Protein AF-A0A6A8ASF5-F1 (afdb_monomer)

Nearest PDB structures (foldseek):
  7oy3-assembly1_A  TM=8.144E-01  e=6.886E-07  Acidothermus cellulolyticus
  7oyf-assembly1_A  TM=8.000E-01  e=2.532E-06  Acidothermus cellulolyticus
  7oyh-assembly1_A  TM=8.053E-01  e=3.673E-06  Acidothermus cellulolyticus
  4b0s-assembly1_A  TM=7.835E-01  e=8.225E-06  Acidothermus cellulolyticus 11B
  9cku-assembly1_G  TM=8.098E-01  e=3.218E-05  Mycolicibacterium smegmatis

Radius of gyration: 17.26 Å; Cα contacts (8 Å, |Δi|>4): 245; chains: 1; bounding box: 42×36×42 Å

Solvent-accessible surface area (backbone atoms only — not comparable to full-atom values): 8452 Å² total; per-residue (Å²): 130,80,71,76,36,48,29,38,43,38,38,31,28,37,43,80,66,58,34,66,56,29,52,56,25,32,48,73,69,65,45,53,67,46,63,68,96,73,85,56,67,42,29,36,29,71,82,60,17,39,39,36,60,57,99,72,28,39,28,33,28,39,35,84,18,57,36,71,69,56,41,49,55,37,54,52,46,36,55,51,50,53,53,46,11,28,53,38,28,21,75,74,68,75,50,86,55,66,73,38,91,48,54,65,27,61,31,82,82,64,85,48,81,60,40,76,41,52,76,47,79,45,72,63,72,58,66,74,63,45,73,76,40,46,84,62,48,53,60,50,65,60,53,50,56,62,61,66,68,72,78,117

pLDDT: mean 90.01, std 11.61, range [39.78, 98.5]

Structure (mmCIF, N/CA/C/O backbone):
data_AF-A0A6A8ASF5-F1
#
_entry.id   AF-A0A6A8ASF5-F1
#
loop_
_atom_site.group_PDB
_atom_site.id
_atom_site.type_symbol
_atom_site.label_atom_id
_atom_site.label_alt_id
_atom_site.label_comp_id
_atom_site.label_asym_id
_atom_site.label_entity_id
_atom_site.label_seq_id
_atom_site.pdbx_PDB_ins_code
_atom_site.Cartn_x
_atom_site.Cartn_y
_atom_site.Cartn_z
_atom_site.occupancy
_atom_site.B_iso_or_equiv
_atom_site.auth_seq_id
_atom_site.auth_comp_id
_atom_site.auth_asym_id
_atom_site.auth_atom_id
_atom_site.pdbx_PDB_model_num
ATOM 1 N N . MET A 1 1 ? 11.758 -1.203 -22.763 1.00 51.22 1 MET A N 1
ATOM 2 C CA . MET A 1 1 ? 11.397 -2.059 -21.613 1.00 51.22 1 MET A CA 1
ATOM 3 C C . MET A 1 1 ? 10.101 -2.742 -21.985 1.00 51.22 1 MET A C 1
ATOM 5 O O . MET A 1 1 ? 9.201 -2.032 -22.412 1.00 51.22 1 MET A O 1
ATOM 9 N N . SER A 1 2 ? 10.028 -4.073 -21.921 1.00 49.34 2 SER A N 1
ATOM 10 C CA . SER A 1 2 ? 8.715 -4.726 -21.955 1.00 49.34 2 SER A CA 1
ATOM 11 C C . SER A 1 2 ? 7.971 -4.337 -20.675 1.00 49.34 2 SER A C 1
ATOM 13 O O . SER A 1 2 ? 8.591 -4.316 -19.613 1.00 49.34 2 SER A O 1
ATOM 15 N N . LEU A 1 3 ? 6.691 -3.980 -20.787 1.00 55.16 3 LEU A N 1
ATOM 16 C CA . LEU A 1 3 ? 5.818 -3.693 -19.641 1.00 55.16 3 LEU A CA 1
ATOM 17 C C . LEU A 1 3 ? 5.252 -4.979 -19.007 1.00 55.16 3 LEU A C 1
ATOM 19 O O . LEU A 1 3 ? 4.546 -4.894 -18.008 1.00 55.16 3 LEU A O 1
ATOM 23 N N . ASP A 1 4 ? 5.607 -6.149 -19.550 1.00 63.81 4 ASP A N 1
ATOM 24 C CA . ASP A 1 4 ? 5.202 -7.478 -19.070 1.00 63.81 4 ASP A CA 1
ATOM 25 C C . ASP A 1 4 ? 6.160 -8.026 -17.994 1.00 63.81 4 ASP A C 1
ATOM 27 O O . ASP A 1 4 ? 6.497 -9.213 -17.971 1.00 63.81 4 ASP A O 1
ATOM 31 N N . ALA A 1 5 ? 6.676 -7.148 -17.137 1.00 83.81 5 ALA A N 1
ATOM 32 C CA . ALA A 1 5 ? 7.497 -7.534 -15.997 1.00 83.81 5 ALA A CA 1
ATOM 33 C C . ALA A 1 5 ? 6.641 -7.561 -14.727 1.00 83.81 5 ALA A C 1
ATOM 35 O O . ALA A 1 5 ? 5.721 -6.756 -14.567 1.00 83.81 5 ALA A O 1
ATOM 36 N N . TRP A 1 6 ? 6.968 -8.480 -13.815 1.00 94.94 6 TRP A N 1
ATOM 37 C CA . TRP A 1 6 ? 6.342 -8.513 -12.498 1.00 94.94 6 TRP A CA 1
ATOM 38 C C . TRP A 1 6 ? 6.548 -7.179 -11.782 1.00 94.94 6 TRP A C 1
ATOM 40 O O . TRP A 1 6 ? 7.657 -6.641 -11.760 1.00 94.94 6 TRP A O 1
ATOM 50 N N . GLN A 1 7 ? 5.475 -6.655 -11.209 1.00 96.06 7 GLN A N 1
ATOM 51 C CA . GLN A 1 7 ? 5.458 -5.376 -10.515 1.00 96.06 7 GLN A CA 1
ATOM 52 C C . GLN A 1 7 ? 4.588 -5.449 -9.264 1.00 96.06 7 GLN A C 1
ATOM 54 O O . GLN A 1 7 ? 3.713 -6.307 -9.160 1.00 96.06 7 GLN A O 1
ATOM 59 N N . GLY A 1 8 ? 4.822 -4.548 -8.322 1.00 97.81 8 GLY A N 1
ATOM 60 C CA . GLY A 1 8 ? 4.054 -4.451 -7.088 1.00 97.81 8 GLY A CA 1
ATOM 61 C C . GLY A 1 8 ? 4.023 -3.022 -6.571 1.00 97.81 8 GLY A C 1
ATOM 62 O O . GLY A 1 8 ? 4.832 -2.187 -6.980 1.00 97.81 8 GLY A O 1
ATOM 63 N N . VAL A 1 9 ? 3.085 -2.741 -5.676 1.00 97.81 9 VAL A N 1
ATOM 64 C CA . VAL A 1 9 ? 2.971 -1.448 -5.002 1.00 97.81 9 VAL A CA 1
ATOM 65 C C . VAL A 1 9 ? 2.811 -1.655 -3.506 1.00 97.81 9 VAL A C 1
ATOM 67 O O . VAL A 1 9 ? 2.125 -2.579 -3.067 1.00 97.81 9 VAL A O 1
ATOM 70 N N . GLU A 1 10 ? 3.427 -0.771 -2.740 1.00 97.81 10 GLU A N 1
ATOM 71 C CA . GLU A 1 10 ? 3.271 -0.650 -1.295 1.00 97.81 10 GLU A CA 1
ATOM 72 C C . GLU A 1 10 ? 2.675 0.722 -0.998 1.00 97.81 10 GLU A C 1
ATOM 74 O O . GLU A 1 10 ? 3.166 1.736 -1.504 1.00 97.81 10 GLU A O 1
ATOM 79 N N . GLN A 1 11 ? 1.602 0.756 -0.210 1.00 96.88 11 GLN A N 1
ATOM 80 C CA . GLN A 1 11 ? 0.956 2.000 0.177 1.00 96.88 11 GLN A CA 1
ATOM 81 C C . GLN A 1 11 ? 0.888 2.119 1.693 1.00 96.88 11 GLN A C 1
ATOM 83 O O . GLN A 1 11 ? 0.117 1.412 2.348 1.00 96.88 11 GLN A O 1
ATOM 88 N N . GLU A 1 12 ? 1.632 3.086 2.222 1.00 95.06 12 GLU A N 1
ATOM 89 C CA . GLU A 1 12 ? 1.508 3.538 3.601 1.00 95.06 12 GLU A CA 1
ATOM 90 C C . GLU A 1 12 ? 0.350 4.534 3.688 1.00 95.06 12 GLU A C 1
ATOM 92 O O . GLU A 1 12 ? 0.279 5.507 2.931 1.00 95.06 12 GLU A O 1
ATOM 97 N N . PHE A 1 13 ? -0.594 4.298 4.592 1.00 93.88 13 PHE A N 1
ATOM 98 C CA . PHE A 1 13 ? -1.706 5.213 4.810 1.00 93.88 13 PHE A CA 1
ATOM 99 C C . PHE A 1 13 ? -1.412 6.111 6.004 1.00 93.88 13 PHE A C 1
ATOM 101 O O . PHE A 1 13 ? -1.126 5.638 7.106 1.00 93.88 13 PHE A O 1
ATOM 108 N N . ALA A 1 14 ? -1.553 7.419 5.799 1.00 89.62 14 ALA A N 1
ATOM 109 C CA . ALA A 1 14 ? -1.505 8.386 6.878 1.00 89.62 14 ALA A CA 1
ATOM 110 C C . ALA A 1 14 ? -2.740 8.188 7.767 1.00 89.62 14 ALA A C 1
ATOM 112 O O . ALA A 1 14 ? -3.855 8.565 7.400 1.00 89.62 14 ALA A O 1
ATOM 113 N N . ALA A 1 15 ? -2.536 7.567 8.924 1.00 76.50 15 ALA A N 1
ATOM 114 C CA . ALA A 1 15 ? -3.527 7.438 9.982 1.00 76.50 15 ALA A CA 1
ATOM 115 C C . ALA A 1 15 ? -3.033 8.264 11.169 1.00 76.50 15 ALA A C 1
ATOM 117 O O . ALA A 1 15 ? -1.911 8.073 11.628 1.00 76.50 15 ALA A O 1
ATOM 118 N N . GLY A 1 16 ? -3.855 9.189 11.665 1.00 66.38 16 GLY A N 1
ATOM 119 C CA . GLY A 1 16 ? -3.467 10.062 12.779 1.00 66.38 16 GLY A CA 1
ATOM 120 C C . GLY A 1 16 ? -3.162 9.320 14.089 1.00 66.38 16 GLY A C 1
ATOM 121 O O . GLY A 1 16 ? -2.537 9.914 14.960 1.00 66.38 16 GLY A O 1
ATOM 122 N N . ALA A 1 17 ? -3.593 8.055 14.236 1.00 70.19 17 ALA A N 1
ATOM 123 C CA . ALA A 1 17 ? -3.281 7.167 15.363 1.00 70.19 17 ALA A CA 1
ATOM 124 C C . ALA A 1 17 ? -3.731 5.703 15.101 1.00 70.19 17 ALA A C 1
ATOM 126 O O . ALA A 1 17 ? -4.490 5.435 14.170 1.00 70.19 17 ALA A O 1
ATOM 127 N N . GLU A 1 18 ? -3.311 4.777 15.977 1.00 85.75 18 GLU A N 1
ATOM 128 C CA . GLU A 1 18 ? -3.821 3.392 16.138 1.00 85.75 18 GLU A CA 1
ATOM 129 C C . GLU A 1 18 ? -3.578 2.363 15.003 1.00 85.75 18 GLU A C 1
ATOM 131 O O . GLU A 1 18 ? -4.456 1.547 14.700 1.00 85.75 18 GLU A O 1
ATOM 136 N N . PRO A 1 19 ? -2.371 2.287 14.408 1.00 90.50 19 PRO A N 1
ATOM 137 C CA . PRO A 1 19 ? -2.063 1.339 13.327 1.00 90.50 19 PRO A CA 1
ATOM 138 C C . PRO A 1 19 ? -2.295 -0.132 13.721 1.00 90.50 19 PRO A C 1
ATOM 140 O O . PRO A 1 19 ? -2.878 -0.903 12.959 1.00 90.50 19 PRO A O 1
ATOM 143 N N . ILE A 1 20 ? -1.899 -0.528 14.936 1.00 93.19 20 ILE A N 1
ATOM 144 C CA . ILE A 1 20 ? -2.093 -1.899 15.436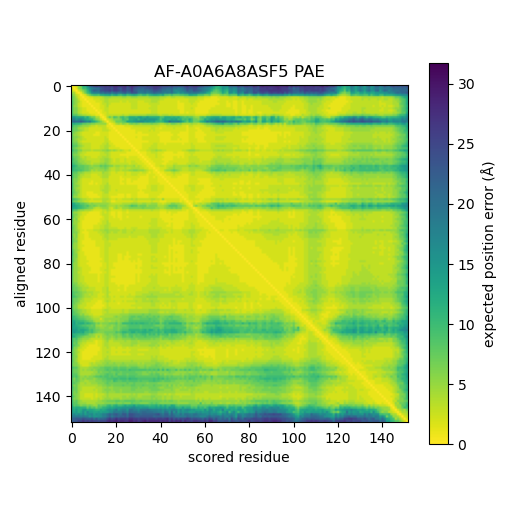 1.00 93.19 20 ILE A CA 1
ATOM 145 C C . ILE A 1 20 ? -3.585 -2.185 15.642 1.00 93.19 20 ILE A C 1
ATOM 147 O O . ILE A 1 20 ? -4.068 -3.251 15.262 1.00 93.19 20 ILE A O 1
ATOM 151 N N . GLY A 1 21 ? -4.335 -1.227 16.194 1.00 94.50 21 GLY A N 1
ATOM 152 C CA . GLY A 1 21 ? -5.780 -1.348 16.373 1.00 94.50 21 GLY A CA 1
ATOM 153 C C . GLY A 1 21 ? -6.509 -1.574 15.047 1.00 94.50 21 GLY A C 1
ATOM 154 O O . GLY A 1 21 ? -7.337 -2.486 14.948 1.00 94.50 21 GLY A O 1
ATOM 155 N N . LEU A 1 22 ? -6.146 -0.803 14.017 1.00 95.75 22 LEU A N 1
ATOM 156 C CA . LEU A 1 22 ? -6.642 -0.957 12.648 1.00 95.75 22 LEU A CA 1
ATOM 157 C C . LEU A 1 22 ? -6.313 -2.341 12.071 1.00 95.75 22 LEU A C 1
ATOM 159 O O . LEU A 1 22 ? -7.198 -3.004 11.526 1.00 95.75 22 LEU A O 1
ATOM 163 N N . PHE A 1 23 ? -5.072 -2.808 12.231 1.00 96.25 23 PHE A N 1
ATOM 164 C CA . PHE A 1 23 ? -4.646 -4.136 11.779 1.00 96.25 23 PHE A CA 1
ATOM 165 C C . PHE A 1 23 ? -5.453 -5.263 12.440 1.00 96.25 23 PHE A C 1
ATOM 167 O O . PHE A 1 23 ? -5.993 -6.133 11.752 1.00 96.25 23 PHE A O 1
ATOM 174 N N . GLU A 1 24 ? -5.614 -5.229 13.766 1.00 95.69 24 GLU A N 1
ATOM 175 C CA . GLU A 1 24 ? -6.400 -6.236 14.489 1.00 95.69 24 GLU A CA 1
ATOM 176 C C . GLU A 1 24 ? -7.891 -6.172 14.118 1.00 95.69 24 GLU A C 1
ATOM 178 O O . GLU A 1 24 ? -8.564 -7.201 14.013 1.00 95.69 24 GLU A O 1
ATOM 183 N N . ALA A 1 25 ? -8.430 -4.970 13.884 1.00 96.62 25 ALA A N 1
ATOM 184 C CA . ALA A 1 25 ? -9.813 -4.800 13.449 1.00 96.62 25 ALA A CA 1
ATOM 185 C C . ALA A 1 25 ? -10.044 -5.384 12.052 1.00 96.62 25 ALA A C 1
ATOM 187 O O . ALA A 1 25 ? -11.032 -6.095 11.841 1.00 96.62 25 ALA A O 1
ATOM 188 N N . LEU A 1 26 ? -9.104 -5.164 11.130 1.00 97.31 26 LEU A N 1
ATOM 189 C CA . LEU A 1 26 ? -9.129 -5.772 9.805 1.00 97.31 26 LEU A CA 1
ATOM 190 C C . LEU A 1 26 ? -9.083 -7.305 9.887 1.00 97.31 26 LEU A C 1
ATOM 192 O O . LEU A 1 26 ? -9.865 -7.981 9.214 1.00 97.31 26 LEU A O 1
ATOM 196 N N . GLY A 1 27 ? -8.242 -7.863 10.763 1.00 96.31 27 GLY A N 1
ATOM 197 C CA . GLY A 1 27 ? -8.178 -9.307 11.010 1.00 96.31 27 GLY A CA 1
ATOM 198 C C . GLY A 1 27 ? -9.527 -9.911 11.420 1.00 96.31 27 GLY A C 1
ATOM 199 O O . GLY A 1 27 ? -9.9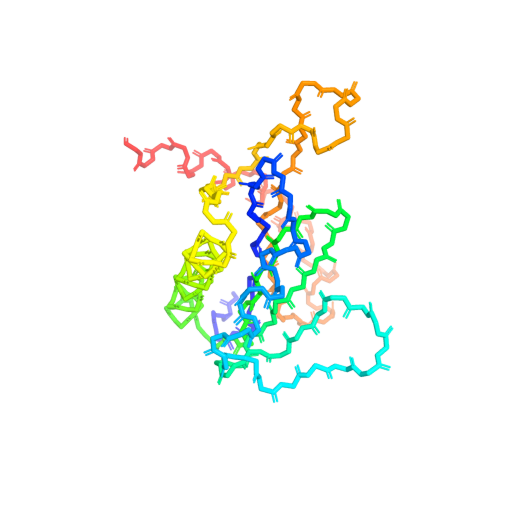10 -10.978 10.929 1.00 96.31 27 GLY A O 1
ATOM 200 N N . GLY A 1 28 ? -10.315 -9.181 12.218 1.00 96.31 28 GLY A N 1
ATOM 201 C CA . GLY A 1 28 ? -11.678 -9.562 12.611 1.00 96.31 28 GLY A CA 1
ATOM 202 C C . GLY A 1 28 ? -12.665 -9.711 11.444 1.00 96.31 28 GLY A C 1
ATOM 203 O O . GLY A 1 28 ? -13.659 -10.431 11.561 1.00 96.31 28 GLY A O 1
ATOM 204 N N . LYS A 1 29 ? -12.378 -9.109 10.282 1.00 97.19 29 LYS A N 1
ATOM 205 C CA . LYS A 1 29 ? -13.191 -9.226 9.057 1.00 97.19 29 LYS A CA 1
ATOM 206 C C . LYS A 1 29 ? -12.868 -10.475 8.227 1.00 97.19 29 LYS A C 1
ATOM 208 O O . LYS A 1 29 ? -13.407 -10.639 7.136 1.00 97.19 29 LYS A O 1
ATOM 213 N N . LYS A 1 30 ? -12.020 -11.380 8.738 1.00 94.00 30 LYS A N 1
ATOM 214 C CA . LYS A 1 30 ? -11.649 -12.662 8.102 1.00 94.00 30 LYS A CA 1
ATOM 215 C C . LYS A 1 30 ? -11.010 -12.506 6.717 1.00 94.00 30 LYS A C 1
ATOM 217 O O . LYS A 1 30 ? -11.081 -13.426 5.900 1.00 94.00 30 LYS A O 1
ATOM 222 N N . VAL A 1 31 ? -10.377 -11.364 6.450 1.00 96.94 31 VAL A N 1
ATOM 223 C CA . VAL A 1 31 ? -9.671 -11.089 5.186 1.00 96.94 31 VAL A CA 1
ATOM 224 C C . VAL A 1 31 ? -8.218 -11.564 5.185 1.00 96.94 31 VAL A C 1
ATOM 226 O O . VAL A 1 31 ? -7.603 -11.614 4.123 1.00 96.94 31 VAL A O 1
ATOM 229 N N . PHE A 1 32 ? -7.682 -11.943 6.346 1.00 97.31 32 PHE A N 1
ATOM 230 C CA . PHE A 1 32 ? -6.362 -12.555 6.460 1.00 97.31 32 PHE A CA 1
ATOM 231 C C . PHE A 1 32 ? -6.435 -14.018 6.018 1.00 97.31 32 PHE A C 1
ATOM 233 O O . PHE A 1 32 ? -7.289 -14.777 6.478 1.00 97.31 32 PHE A O 1
ATOM 240 N N . LEU A 1 33 ? -5.550 -14.391 5.099 1.00 97.12 33 LEU A N 1
ATOM 241 C CA . LEU A 1 33 ? -5.310 -15.763 4.670 1.00 97.12 33 LEU A CA 1
ATOM 242 C C . LEU A 1 33 ? -4.339 -16.467 5.624 1.00 97.12 33 LEU A C 1
ATOM 244 O O . LEU A 1 33 ? -4.584 -17.604 6.014 1.00 97.12 33 LEU A O 1
ATOM 248 N N . ALA A 1 34 ? -3.261 -15.784 6.011 1.00 96.44 34 ALA A N 1
ATOM 249 C CA . ALA A 1 34 ? -2.269 -16.299 6.947 1.00 96.44 34 ALA A CA 1
ATOM 250 C C . ALA A 1 34 ? -1.652 -15.158 7.764 1.00 96.44 34 ALA A C 1
ATOM 252 O O . ALA A 1 34 ? -1.398 -14.077 7.237 1.00 96.44 34 ALA A O 1
ATOM 253 N N . ARG A 1 35 ? -1.378 -15.415 9.043 1.00 95.19 35 ARG A N 1
ATOM 254 C CA . ARG A 1 35 ? -0.650 -14.521 9.950 1.00 95.19 35 ARG A CA 1
ATOM 255 C C . ARG A 1 35 ? 0.417 -15.356 10.664 1.00 95.19 35 ARG A C 1
ATOM 257 O O . ARG A 1 35 ? 0.036 -16.315 11.331 1.00 95.19 35 ARG A O 1
ATOM 264 N N . PRO A 1 36 ? 1.716 -15.050 10.510 1.00 94.00 36 PRO A N 1
ATOM 265 C CA . PRO A 1 36 ? 2.771 -15.741 11.245 1.00 94.00 36 PRO A CA 1
ATOM 266 C C . PRO A 1 36 ? 2.600 -15.610 12.766 1.00 94.00 36 PRO A C 1
ATOM 268 O O . PRO A 1 36 ? 2.203 -14.558 13.267 1.00 94.00 36 PRO A O 1
ATOM 271 N N . GLU A 1 37 ? 2.930 -16.669 13.507 1.00 92.38 37 GLU A N 1
ATOM 272 C CA . GLU A 1 37 ? 2.866 -16.710 14.978 1.00 92.38 37 GLU A CA 1
ATOM 273 C C . GLU A 1 37 ? 4.129 -16.107 15.626 1.00 92.38 37 GLU A C 1
ATOM 275 O O . GLU A 1 37 ? 4.743 -16.699 16.509 1.00 92.38 37 GLU A O 1
ATOM 280 N N . ASP A 1 38 ? 4.557 -14.931 15.163 1.00 93.56 38 ASP A N 1
ATOM 281 C CA . ASP A 1 38 ? 5.783 -14.262 15.625 1.00 93.56 38 ASP A CA 1
ATOM 282 C C . ASP A 1 38 ? 5.538 -12.877 16.247 1.00 93.56 38 ASP A C 1
ATOM 284 O O . ASP A 1 38 ? 6.478 -12.123 16.491 1.00 93.56 38 ASP A O 1
ATOM 288 N N . ASN A 1 39 ? 4.273 -12.554 16.539 1.00 86.94 39 ASN A N 1
ATOM 289 C CA . ASN A 1 39 ? 3.812 -11.288 17.128 1.00 86.94 39 ASN A CA 1
ATOM 290 C C . ASN A 1 39 ? 4.157 -10.025 16.330 1.00 86.94 39 ASN A C 1
ATOM 292 O O . ASN A 1 39 ? 3.935 -8.914 16.811 1.00 86.94 39 ASN A O 1
ATOM 296 N N . ILE A 1 40 ? 4.632 -10.163 15.096 1.00 91.88 40 ILE A N 1
ATOM 297 C CA . ILE A 1 40 ? 4.781 -9.027 14.201 1.00 91.88 40 ILE A CA 1
ATOM 298 C C . ILE A 1 40 ? 3.409 -8.788 13.551 1.00 91.88 40 ILE A C 1
ATOM 300 O O . ILE A 1 40 ? 2.808 -9.730 13.024 1.00 91.88 40 ILE A O 1
ATOM 304 N N . PRO A 1 41 ? 2.880 -7.555 13.578 1.00 94.56 41 PRO A N 1
ATOM 305 C CA . PRO A 1 41 ? 1.578 -7.221 13.003 1.00 94.56 41 PRO A CA 1
ATOM 306 C C . PRO A 1 41 ? 1.656 -7.208 11.471 1.00 94.56 41 PRO A C 1
ATOM 308 O O . PRO A 1 41 ? 1.698 -6.152 10.846 1.00 94.56 41 PRO A O 1
ATOM 311 N N . ARG A 1 42 ? 1.724 -8.402 10.872 1.00 96.56 42 ARG A N 1
ATOM 312 C CA . ARG A 1 42 ? 1.685 -8.633 9.427 1.00 96.56 42 ARG A CA 1
ATOM 313 C C . ARG A 1 42 ? 0.818 -9.834 9.078 1.00 96.56 42 ARG A C 1
ATOM 315 O O . ARG A 1 42 ? 0.808 -10.831 9.799 1.00 96.56 42 ARG A O 1
ATOM 322 N N . ALA A 1 43 ? 0.114 -9.760 7.960 1.00 97.94 43 ALA A N 1
ATOM 323 C CA . ALA A 1 43 ? -0.715 -10.843 7.460 1.00 97.94 43 ALA A CA 1
ATOM 324 C C . ALA A 1 43 ? -0.741 -10.866 5.931 1.00 97.94 43 ALA A C 1
ATOM 326 O O . ALA A 1 43 ? -0.805 -9.826 5.276 1.00 97.94 43 ALA A O 1
ATOM 327 N N . LEU A 1 44 ? -0.754 -12.076 5.376 1.00 98.06 44 LEU A N 1
ATOM 328 C CA . LEU A 1 44 ? -1.115 -12.320 3.988 1.00 98.06 44 LEU A CA 1
ATOM 329 C C . LEU A 1 44 ? -2.631 -12.161 3.853 1.00 98.06 44 LEU A C 1
ATOM 331 O O . LEU A 1 44 ? -3.396 -12.764 4.610 1.00 98.06 44 LEU A O 1
ATOM 335 N N . LEU A 1 45 ? -3.073 -11.361 2.894 1.00 98.38 45 LEU A N 1
ATOM 336 C CA . LEU A 1 45 ? -4.476 -11.108 2.595 1.00 98.38 45 LEU A CA 1
ATOM 337 C C . LEU A 1 45 ? -5.028 -12.179 1.644 1.00 98.38 45 LEU A C 1
ATOM 339 O O . LEU A 1 45 ? -4.296 -12.817 0.892 1.00 98.38 45 LEU A O 1
ATOM 343 N N . ARG A 1 46 ? -6.351 -12.373 1.635 1.00 97.19 46 ARG A N 1
ATOM 344 C CA . ARG A 1 46 ? -7.027 -13.328 0.729 1.00 97.19 46 ARG A CA 1
ATOM 345 C C . ARG A 1 46 ? -6.829 -13.040 -0.759 1.00 97.19 46 ARG A C 1
ATOM 347 O O . ARG A 1 46 ? -7.021 -13.940 -1.567 1.00 97.19 46 ARG A O 1
ATOM 354 N N . ASN A 1 47 ? -6.489 -11.806 -1.115 1.00 96.88 47 ASN A N 1
ATOM 355 C CA . ASN A 1 47 ? -6.160 -11.417 -2.482 1.00 96.88 47 ASN A CA 1
ATOM 356 C C . ASN A 1 47 ? -4.656 -11.578 -2.800 1.00 96.88 47 ASN A C 1
ATOM 358 O O . ASN A 1 47 ? -4.207 -11.065 -3.819 1.00 96.88 47 ASN A O 1
ATOM 362 N N . SER A 1 48 ? -3.902 -12.244 -1.917 1.00 97.12 48 SER A N 1
ATOM 363 C CA . SER A 1 48 ? -2.446 -12.436 -1.949 1.00 97.12 48 SER A CA 1
ATOM 364 C C . SER A 1 48 ? -1.592 -11.179 -1.750 1.00 97.12 48 SER A C 1
ATOM 366 O O . SER A 1 48 ? -0.372 -11.272 -1.823 1.00 97.12 48 SER A O 1
ATOM 368 N N . GLY A 1 49 ? -2.195 -10.028 -1.444 1.00 97.81 49 GLY A N 1
ATOM 369 C CA . GLY A 1 49 ? -1.456 -8.873 -0.933 1.00 97.81 49 GLY A CA 1
ATOM 370 C C . GLY A 1 49 ? -0.990 -9.079 0.508 1.00 97.81 49 GLY A C 1
ATOM 371 O O . GLY A 1 49 ? -1.321 -10.076 1.153 1.00 97.81 49 GLY A O 1
ATOM 372 N N . VAL A 1 50 ? -0.262 -8.110 1.049 1.00 98.00 50 VAL A N 1
ATOM 373 C CA . VAL A 1 50 ? 0.219 -8.133 2.438 1.00 98.00 50 VAL A CA 1
ATOM 374 C C . VAL A 1 50 ? -0.287 -6.892 3.153 1.00 98.00 50 VAL A C 1
ATOM 376 O O . VAL A 1 50 ? -0.239 -5.800 2.607 1.00 98.00 50 VAL A O 1
ATOM 379 N N . CYS A 1 51 ? -0.781 -7.044 4.376 1.00 97.81 51 CYS A N 1
ATOM 380 C CA . CYS A 1 51 ? -1.009 -5.918 5.276 1.00 97.81 51 CYS A CA 1
ATOM 381 C C . CYS A 1 51 ? -0.028 -6.026 6.432 1.00 97.81 51 CYS A C 1
ATOM 383 O O . CYS A 1 51 ? 0.115 -7.110 7.004 1.00 97.81 51 CYS A O 1
ATOM 385 N N . TYR A 1 52 ? 0.649 -4.936 6.774 1.00 95.19 52 TYR A N 1
ATOM 386 C CA . TYR A 1 52 ? 1.581 -4.923 7.891 1.00 95.19 52 TYR A CA 1
ATOM 387 C C . TYR A 1 52 ? 1.728 -3.536 8.507 1.00 95.19 52 TYR A C 1
ATOM 389 O O . TYR A 1 52 ? 1.363 -2.534 7.897 1.00 95.19 52 TYR A O 1
ATOM 397 N N . ILE A 1 53 ? 2.234 -3.493 9.741 1.00 93.62 53 ILE A N 1
ATOM 398 C CA . ILE A 1 53 ? 2.565 -2.239 10.418 1.00 93.62 53 ILE A CA 1
ATOM 399 C C . ILE A 1 53 ? 4.071 -2.003 10.376 1.00 93.62 53 ILE A C 1
ATOM 401 O O . ILE A 1 53 ? 4.840 -2.778 10.951 1.00 93.62 53 ILE A O 1
ATOM 405 N N . HIS A 1 54 ? 4.480 -0.903 9.742 1.00 82.00 54 HIS A N 1
ATOM 406 C CA . HIS A 1 54 ? 5.867 -0.447 9.680 1.00 82.00 54 HIS A CA 1
ATOM 407 C C . HIS A 1 54 ? 6.036 0.865 10.445 1.00 82.00 54 HIS A C 1
ATOM 409 O O . HIS A 1 54 ? 5.399 1.852 10.106 1.00 82.00 54 HIS A O 1
ATOM 415 N N . SER A 1 55 ? 6.877 0.901 11.486 1.00 77.06 55 SER A N 1
ATOM 416 C CA . SER A 1 55 ? 7.196 2.134 12.237 1.00 77.06 55 SER A CA 1
ATOM 417 C C . SER A 1 55 ? 5.967 3.006 12.601 1.00 77.06 55 SER A C 1
ATOM 419 O O . SER A 1 55 ? 6.049 4.234 12.589 1.00 77.06 55 SER A O 1
ATOM 421 N N . ASN A 1 56 ? 4.844 2.361 12.954 1.00 80.88 56 ASN A N 1
ATOM 422 C CA . ASN A 1 56 ? 3.517 2.936 13.255 1.00 80.88 56 ASN A CA 1
ATOM 423 C C . ASN A 1 56 ? 2.625 3.341 12.066 1.00 80.88 56 ASN A C 1
ATOM 425 O O . ASN A 1 56 ? 1.622 4.023 12.264 1.00 80.88 56 ASN A O 1
ATOM 429 N N . LEU A 1 57 ? 2.920 2.892 10.854 1.00 88.94 57 LEU A N 1
ATOM 430 C CA . LEU A 1 57 ? 2.094 3.146 9.678 1.00 88.94 57 LEU A CA 1
ATOM 431 C C . LEU A 1 57 ? 1.280 1.912 9.318 1.00 88.94 57 LEU A C 1
ATOM 433 O O . LEU A 1 57 ? 1.780 0.790 9.364 1.00 88.94 57 LEU A O 1
ATOM 437 N N . PHE A 1 58 ? 0.012 2.131 8.980 1.00 94.44 58 PHE A N 1
ATOM 438 C CA . PHE A 1 58 ? -0.841 1.093 8.423 1.00 94.44 58 PHE A CA 1
ATOM 439 C C . PHE A 1 58 ? -0.521 0.950 6.938 1.00 94.44 58 PHE A C 1
ATOM 441 O O . PHE A 1 58 ? -0.802 1.862 6.158 1.00 94.44 58 PHE A O 1
ATOM 448 N N . GLU A 1 59 ? 0.060 -0.182 6.554 1.00 95.81 59 GLU A N 1
ATOM 449 C CA . GLU A 1 59 ? 0.515 -0.415 5.190 1.00 95.81 59 GLU A CA 1
ATOM 450 C C . GLU A 1 59 ? -0.199 -1.603 4.548 1.00 95.81 59 GLU A C 1
ATOM 452 O O . GLU A 1 59 ? -0.477 -2.627 5.188 1.00 95.81 59 GLU A O 1
ATOM 457 N N . VAL A 1 60 ? -0.507 -1.453 3.258 1.00 97.75 60 VAL A N 1
ATOM 458 C CA . VAL A 1 60 ? -1.039 -2.529 2.425 1.00 97.75 60 VAL A CA 1
ATOM 459 C C . VAL A 1 60 ? -0.275 -2.580 1.105 1.00 97.75 60 VAL A C 1
ATOM 461 O O . VAL A 1 60 ? -0.163 -1.578 0.396 1.00 97.75 60 VAL A O 1
ATOM 464 N N . SER A 1 61 ? 0.211 -3.767 0.766 1.00 98.25 61 SER A N 1
ATOM 465 C CA . SER A 1 61 ? 0.968 -4.067 -0.444 1.00 98.25 61 SER A CA 1
ATOM 466 C C . SER A 1 61 ? 0.152 -4.968 -1.370 1.00 98.25 61 SER A C 1
ATOM 468 O O . SER A 1 61 ? -0.546 -5.881 -0.914 1.00 98.25 61 SER A O 1
ATOM 470 N N . SER A 1 62 ? 0.242 -4.728 -2.678 1.00 98.50 62 SER A N 1
ATOM 471 C CA . SER A 1 62 ? -0.378 -5.596 -3.685 1.00 98.50 62 SER A CA 1
ATOM 472 C C . SER A 1 62 ? 0.287 -6.982 -3.720 1.00 98.50 62 SER A C 1
ATOM 474 O O . SER A 1 62 ? 1.443 -7.113 -3.316 1.00 98.50 62 SER A O 1
ATOM 476 N N . PRO A 1 63 ? -0.380 -8.016 -4.266 1.00 98.00 63 PRO A N 1
ATOM 477 C CA . PRO A 1 63 ? 0.343 -9.169 -4.801 1.00 98.00 63 PRO A CA 1
ATOM 478 C C . PRO A 1 63 ? 1.241 -8.752 -5.976 1.00 98.00 63 PRO A C 1
ATOM 480 O O . PRO A 1 63 ? 1.138 -7.635 -6.503 1.00 98.00 63 PRO A O 1
ATOM 483 N N . GLU A 1 64 ? 2.088 -9.669 -6.439 1.00 97.62 64 GLU A N 1
ATOM 484 C CA . GLU A 1 64 ? 2.821 -9.491 -7.686 1.00 97.62 64 GLU A CA 1
ATOM 485 C C . GLU A 1 64 ? 1.850 -9.459 -8.876 1.00 97.62 64 GLU A C 1
ATOM 487 O O . GLU A 1 64 ? 1.040 -10.362 -9.081 1.00 97.62 64 GLU A O 1
ATOM 492 N N . CYS A 1 65 ? 1.951 -8.409 -9.684 1.00 97.06 65 CYS A N 1
ATOM 493 C CA . CYS A 1 65 ? 1.094 -8.143 -10.834 1.00 97.06 65 CYS A CA 1
ATOM 494 C C . CYS A 1 65 ? 1.899 -8.276 -12.131 1.00 97.06 65 CYS A C 1
ATOM 496 O O . CYS A 1 65 ? 3.083 -7.943 -12.171 1.00 97.06 65 CYS A O 1
ATOM 498 N N . ARG A 1 66 ? 1.273 -8.732 -13.218 1.00 94.50 66 ARG A N 1
ATOM 499 C CA . ARG A 1 66 ? 1.939 -8.943 -14.519 1.00 94.50 66 ARG A CA 1
ATOM 500 C C . ARG A 1 66 ? 1.871 -7.743 -15.448 1.00 94.50 66 ARG A C 1
ATOM 502 O O . ARG A 1 66 ? 2.620 -7.685 -16.416 1.00 94.50 66 ARG A O 1
ATOM 509 N N . ASN A 1 67 ? 0.946 -6.822 -15.198 1.00 93.69 67 ASN A N 1
ATOM 510 C CA . ASN A 1 67 ? 0.739 -5.645 -16.032 1.00 93.69 67 ASN A CA 1
ATOM 511 C C . ASN A 1 67 ? 0.187 -4.456 -15.215 1.00 93.69 67 ASN A C 1
ATOM 513 O O . ASN A 1 67 ? -0.344 -4.657 -14.118 1.00 93.69 67 ASN A O 1
ATOM 517 N N . PRO A 1 68 ? 0.269 -3.219 -15.746 1.00 94.00 68 PRO A N 1
ATOM 518 C CA . PRO A 1 68 ? -0.140 -2.024 -15.006 1.00 94.00 68 PRO A CA 1
ATOM 519 C C . PRO A 1 68 ? -1.637 -1.949 -14.678 1.00 94.00 68 PRO A C 1
ATOM 521 O O . PRO A 1 68 ? -2.009 -1.333 -13.684 1.00 94.00 68 PRO A O 1
ATOM 524 N N . LEU A 1 69 ? -2.511 -2.553 -15.495 1.00 95.38 69 LEU A N 1
ATOM 525 C CA . LEU A 1 69 ? -3.956 -2.539 -15.243 1.00 95.38 69 LEU A CA 1
ATOM 526 C C . LEU A 1 69 ? -4.318 -3.436 -14.052 1.00 95.38 69 LEU A C 1
ATOM 528 O O . LEU A 1 69 ? -5.126 -3.053 -13.210 1.00 95.38 69 LEU A O 1
ATOM 532 N N . GLU A 1 70 ? -3.689 -4.607 -13.967 1.00 96.19 70 GLU A N 1
ATOM 533 C CA . GLU A 1 70 ? -3.785 -5.492 -12.808 1.00 96.19 70 GLU A CA 1
ATOM 534 C C . GLU A 1 70 ? -3.226 -4.811 -11.553 1.00 96.19 70 GLU A C 1
ATOM 536 O O . GLU A 1 70 ? -3.902 -4.786 -10.525 1.00 96.19 70 GLU A O 1
ATOM 541 N N . LEU A 1 71 ? -2.056 -4.168 -11.659 1.00 97.25 71 LEU A N 1
ATOM 542 C CA . LEU A 1 71 ? -1.472 -3.407 -10.552 1.00 97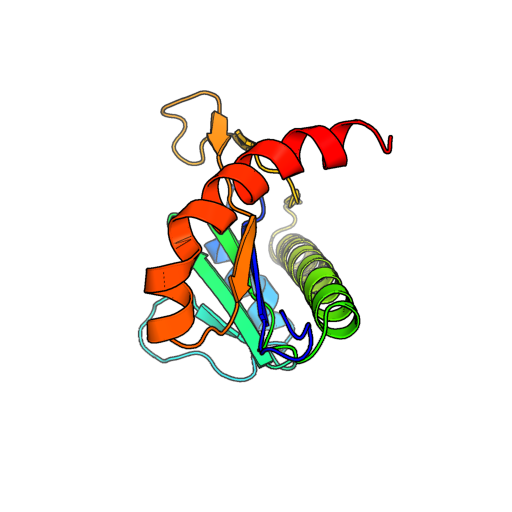.25 71 LEU A CA 1
ATOM 543 C C . LEU A 1 71 ? -2.422 -2.312 -10.054 1.00 97.25 71 LEU A C 1
ATOM 545 O O . LEU A 1 71 ? -2.635 -2.191 -8.852 1.00 97.25 71 LEU A O 1
ATOM 549 N N . LEU A 1 72 ? -3.043 -1.555 -10.964 1.00 97.31 72 LEU A N 1
ATOM 550 C CA . LEU A 1 72 ? -4.025 -0.528 -10.615 1.00 97.31 72 LEU A CA 1
ATOM 551 C C . LEU A 1 72 ? -5.233 -1.118 -9.873 1.00 97.31 72 LEU A C 1
ATOM 553 O O . LEU A 1 72 ? -5.707 -0.529 -8.902 1.00 97.31 72 LEU A O 1
ATOM 557 N N . ALA A 1 73 ? -5.737 -2.274 -10.311 1.00 98.12 73 ALA A N 1
ATOM 558 C CA . ALA A 1 73 ? -6.855 -2.936 -9.645 1.00 98.12 73 ALA A CA 1
ATOM 559 C C . ALA A 1 73 ? -6.498 -3.333 -8.202 1.00 98.12 73 ALA A C 1
ATOM 561 O O . ALA A 1 73 ? -7.296 -3.115 -7.288 1.00 98.12 73 ALA A O 1
ATOM 562 N N . TYR A 1 74 ? -5.289 -3.855 -7.980 1.00 98.44 74 TYR A N 1
ATOM 563 C CA . TYR A 1 74 ? -4.819 -4.215 -6.644 1.00 98.44 74 TYR A CA 1
ATOM 564 C C . TYR A 1 74 ? -4.453 -3.004 -5.777 1.00 98.44 74 TYR A C 1
ATOM 566 O O . TYR A 1 74 ? -4.768 -3.006 -4.591 1.00 98.44 74 TYR A O 1
ATOM 574 N N . ASP A 1 75 ? -3.909 -1.931 -6.348 1.00 98.31 75 ASP A N 1
ATOM 575 C CA . ASP A 1 75 ? -3.707 -0.661 -5.639 1.00 98.31 75 ASP A CA 1
ATOM 576 C C . ASP A 1 75 ? -5.043 -0.072 -5.144 1.00 98.31 75 ASP A C 1
ATOM 578 O O . ASP A 1 75 ? -5.166 0.413 -4.018 1.00 98.31 75 ASP A O 1
ATOM 582 N N . LYS A 1 76 ? -6.107 -0.188 -5.948 1.00 98.31 76 LYS A N 1
ATOM 583 C CA . LYS A 1 76 ? -7.466 0.167 -5.511 1.00 98.31 76 LYS A CA 1
ATOM 584 C C . LYS A 1 76 ? -8.032 -0.789 -4.467 1.00 98.31 76 LYS A C 1
ATOM 586 O O . LYS A 1 76 ? -8.763 -0.348 -3.578 1.00 98.31 76 LYS A O 1
ATOM 591 N N . ALA A 1 77 ? -7.671 -2.068 -4.508 1.00 98.25 77 ALA A N 1
ATOM 592 C CA . ALA A 1 77 ? -8.007 -2.993 -3.431 1.00 98.25 77 ALA A CA 1
ATOM 593 C C . ALA A 1 77 ? -7.317 -2.607 -2.107 1.00 98.25 77 ALA A C 1
ATOM 595 O O . ALA A 1 77 ? -7.936 -2.741 -1.053 1.00 98.25 77 ALA A O 1
ATOM 596 N N . ASN A 1 78 ? -6.099 -2.055 -2.143 1.00 98.12 78 ASN A N 1
ATOM 597 C CA . ASN A 1 78 ? -5.410 -1.556 -0.946 1.00 98.12 78 ASN A CA 1
ATOM 598 C C . ASN A 1 78 ? -6.206 -0.428 -0.266 1.00 98.12 78 ASN A C 1
ATOM 600 O O . ASN A 1 78 ? -6.412 -0.464 0.947 1.00 98.12 78 ASN A O 1
ATOM 604 N N . GLU A 1 79 ? -6.748 0.520 -1.044 1.00 98.06 79 GLU A N 1
ATOM 605 C CA . GLU A 1 79 ? -7.661 1.56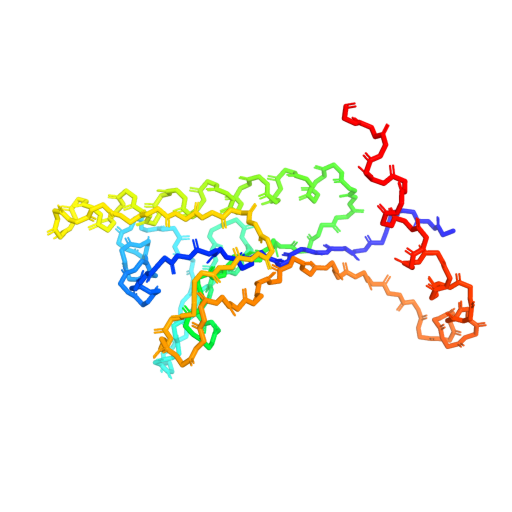2 -0.536 1.00 98.06 79 GLU A CA 1
ATOM 606 C C . GLU A 1 79 ? -8.921 0.954 0.111 1.00 98.06 79 GLU A C 1
ATOM 608 O O . GLU A 1 79 ? -9.376 1.411 1.164 1.00 98.06 79 GLU A O 1
ATOM 613 N N . ALA A 1 80 ? -9.473 -0.111 -0.481 1.00 98.12 80 ALA A N 1
ATOM 614 C CA . ALA A 1 80 ? -10.628 -0.813 0.072 1.00 98.12 80 ALA A CA 1
ATOM 615 C C . ALA A 1 80 ? -10.306 -1.527 1.399 1.00 98.12 80 ALA A C 1
ATOM 617 O O . ALA A 1 80 ? -11.123 -1.482 2.321 1.00 98.12 80 ALA A O 1
ATOM 618 N N . TYR A 1 81 ? -9.123 -2.137 1.534 1.00 98.12 81 TYR A N 1
ATOM 619 C CA . TYR A 1 81 ? -8.679 -2.742 2.794 1.00 98.12 81 TYR A CA 1
ATOM 620 C C . TYR A 1 81 ? -8.443 -1.706 3.889 1.00 98.12 81 TYR A C 1
ATOM 622 O O . TYR A 1 81 ? -8.883 -1.922 5.018 1.00 98.12 81 TYR A O 1
ATOM 630 N N . ALA A 1 82 ? -7.826 -0.568 3.561 1.00 96.75 82 ALA A N 1
ATOM 631 C CA . ALA A 1 82 ? -7.663 0.543 4.494 1.00 96.75 82 ALA A CA 1
ATOM 632 C C . ALA A 1 82 ? -9.026 1.048 4.995 1.00 96.75 82 ALA A C 1
ATOM 634 O O . ALA A 1 82 ? -9.269 1.137 6.200 1.00 96.75 82 ALA A O 1
ATOM 635 N N . ARG A 1 83 ? -9.979 1.276 4.084 1.00 97.00 83 ARG A N 1
ATOM 636 C CA . ARG A 1 83 ? -11.346 1.672 4.452 1.00 97.00 83 ARG A CA 1
ATOM 637 C C . ARG A 1 83 ? -12.046 0.627 5.322 1.00 97.00 83 ARG A C 1
ATOM 639 O O . ARG A 1 83 ? -12.708 0.984 6.292 1.00 97.00 83 ARG A O 1
ATOM 646 N N . LEU A 1 84 ? -11.893 -0.656 4.997 1.00 97.69 84 LEU A N 1
ATOM 647 C CA . LEU A 1 84 ? -12.456 -1.743 5.792 1.00 97.69 84 LEU A CA 1
ATOM 648 C C . LEU A 1 84 ? -11.847 -1.799 7.199 1.00 97.69 84 LEU A C 1
ATOM 650 O O . LEU A 1 84 ? -12.580 -2.049 8.151 1.00 97.69 84 LEU A O 1
ATOM 654 N N . ALA A 1 85 ? -10.542 -1.551 7.340 1.00 97.19 85 ALA A N 1
ATOM 655 C CA . ALA A 1 85 ? -9.869 -1.485 8.634 1.00 97.19 85 ALA A CA 1
ATOM 656 C C . ALA A 1 85 ? -10.417 -0.336 9.493 1.00 97.19 85 ALA A C 1
ATOM 658 O O . ALA A 1 85 ? -10.755 -0.556 10.654 1.00 97.19 85 ALA A O 1
ATOM 659 N N . SER A 1 86 ? -10.585 0.851 8.899 1.00 96.38 86 SER A N 1
ATOM 660 C CA . SER A 1 86 ? -11.205 2.018 9.544 1.00 96.38 86 SER A CA 1
ATOM 661 C C . SER A 1 86 ? -12.616 1.707 10.054 1.00 96.38 86 SER A C 1
ATOM 663 O O . SER A 1 86 ? -12.887 1.855 11.245 1.00 96.38 86 SER A O 1
ATOM 665 N N . TRP A 1 87 ? -13.489 1.172 9.196 1.00 97.38 87 TRP A N 1
ATOM 666 C CA . TRP A 1 87 ? -14.849 0.791 9.591 1.00 97.38 87 TRP A CA 1
ATOM 667 C C . TRP A 1 87 ? -14.881 -0.303 10.654 1.00 97.38 87 TRP A C 1
ATOM 669 O O . TRP A 1 87 ? -15.642 -0.217 11.612 1.00 97.38 87 TRP A O 1
ATOM 679 N N . ALA A 1 88 ? -14.040 -1.328 10.517 1.00 97.62 88 ALA A N 1
ATOM 680 C CA . ALA A 1 88 ? -13.948 -2.392 11.506 1.00 97.62 88 ALA A CA 1
ATOM 681 C C . ALA A 1 88 ? -13.482 -1.864 12.869 1.00 97.62 88 ALA A C 1
ATOM 683 O O . ALA A 1 88 ? -13.902 -2.374 13.906 1.00 97.62 88 ALA A O 1
ATOM 684 N N . TYR A 1 89 ? -12.592 -0.874 12.874 1.00 97.00 89 TYR A N 1
ATOM 685 C CA . TYR A 1 89 ? -12.095 -0.258 14.093 1.00 97.00 89 TYR A CA 1
ATOM 686 C C . TYR A 1 89 ? -13.175 0.592 14.768 1.00 97.00 89 TYR A C 1
ATOM 688 O O . TYR A 1 89 ? -13.399 0.442 15.971 1.00 97.00 89 TYR A O 1
ATOM 696 N N . GLU A 1 90 ? -13.899 1.398 13.990 1.00 96.81 90 GLU A N 1
ATOM 697 C CA . GLU A 1 90 ? -15.040 2.184 14.466 1.00 96.81 90 GLU A CA 1
ATOM 698 C C . GLU A 1 90 ? -16.132 1.283 15.056 1.00 96.81 90 GLU A C 1
ATOM 700 O O . GLU A 1 90 ? -16.564 1.505 16.183 1.00 96.81 90 GLU A O 1
ATOM 705 N N . GLU A 1 91 ? -16.507 0.198 14.372 1.00 97.44 91 GLU A N 1
ATOM 706 C CA . GLU A 1 91 ? -17.474 -0.782 14.890 1.00 97.44 91 GLU A CA 1
ATOM 707 C C . GLU A 1 91 ? -17.048 -1.393 16.236 1.00 97.44 91 GLU A C 1
ATOM 709 O O . GLU A 1 91 ? -17.891 -1.692 17.082 1.00 97.44 91 GLU A O 1
ATOM 714 N N . ARG A 1 92 ? -15.743 -1.611 16.439 1.00 95.94 92 ARG A N 1
ATOM 715 C CA . ARG A 1 92 ? -15.204 -2.245 17.652 1.00 95.94 92 ARG A CA 1
ATOM 716 C C . ARG A 1 92 ? -15.046 -1.285 18.825 1.00 95.94 92 ARG A C 1
ATOM 718 O O . ARG A 1 92 ? -15.114 -1.731 19.967 1.00 95.94 92 ARG A O 1
ATOM 725 N N . THR A 1 93 ? -14.756 -0.016 18.558 1.00 96.00 93 THR A N 1
ATOM 726 C CA . THR A 1 93 ? -14.292 0.943 19.577 1.00 96.00 93 THR A CA 1
ATOM 727 C C . THR A 1 93 ? -15.204 2.153 19.742 1.00 96.00 93 THR A C 1
ATOM 729 O O . THR A 1 93 ? -15.114 2.848 20.750 1.00 96.00 93 THR A O 1
ATOM 732 N N . GLY A 1 94 ? -16.069 2.422 18.763 1.00 96.69 94 GLY A N 1
ATOM 733 C CA . GLY A 1 94 ? -16.820 3.670 18.646 1.00 96.69 94 GLY A CA 1
ATOM 734 C C . GLY A 1 94 ? -15.976 4.867 18.190 1.00 96.69 94 GLY A C 1
ATOM 735 O O . GLY A 1 94 ? -16.499 5.977 18.140 1.00 96.69 94 GLY A O 1
ATOM 736 N N . VAL A 1 95 ? -14.689 4.674 17.874 1.00 93.69 95 VAL A N 1
ATOM 737 C CA . VAL A 1 95 ? -13.773 5.745 17.458 1.00 93.69 95 VAL A CA 1
ATOM 738 C C . VAL A 1 95 ? -13.561 5.699 15.951 1.00 93.69 95 VAL A C 1
ATOM 740 O O . VAL A 1 95 ? -13.089 4.704 15.402 1.00 93.69 95 VAL A O 1
ATOM 743 N N . GLN A 1 96 ? -13.858 6.811 15.285 1.00 91.62 96 GLN A N 1
ATOM 744 C CA . GLN A 1 96 ? -13.607 6.965 13.860 1.00 91.62 96 GLN A CA 1
ATOM 745 C C . GLN A 1 96 ? -12.139 7.327 13.607 1.00 91.62 96 GLN A C 1
ATOM 747 O O . GLN A 1 96 ? -11.629 8.316 14.134 1.00 91.62 96 GLN A O 1
ATOM 752 N N . VAL A 1 97 ? -11.469 6.541 12.764 1.00 91.81 97 VAL A N 1
ATOM 753 C CA . VAL A 1 97 ? -10.09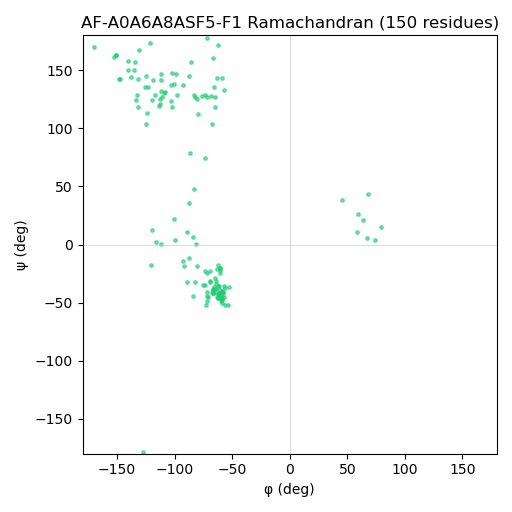2 6.799 12.318 1.00 91.81 97 VAL A CA 1
ATOM 754 C C . VAL A 1 97 ? -10.084 6.948 10.806 1.00 91.81 97 VAL A C 1
ATOM 756 O O . VAL A 1 97 ? -10.525 6.051 10.087 1.00 91.81 97 VAL A O 1
ATOM 759 N N . HIS A 1 98 ? -9.571 8.071 10.312 1.00 90.12 98 HIS A N 1
ATOM 760 C CA . HIS A 1 98 ? -9.418 8.312 8.881 1.00 90.12 98 HIS A CA 1
ATOM 761 C C . HIS A 1 98 ? -8.030 7.882 8.403 1.00 90.12 98 HIS A C 1
ATOM 763 O O . HIS A 1 98 ? -7.026 8.163 9.056 1.00 90.12 98 HIS A O 1
ATOM 769 N N . LEU A 1 99 ? -8.000 7.217 7.249 1.00 92.69 99 LEU A N 1
ATOM 770 C CA . LEU A 1 99 ? -6.791 6.793 6.550 1.00 92.69 99 LEU A CA 1
ATOM 771 C C . LEU A 1 99 ? -6.692 7.583 5.250 1.00 92.69 99 LEU A C 1
ATOM 773 O O . LEU A 1 99 ? -7.598 7.521 4.416 1.00 92.69 99 LEU A O 1
ATOM 777 N N . TYR A 1 100 ? -5.600 8.319 5.082 1.00 92.50 100 TYR A N 1
ATOM 778 C CA . TYR A 1 100 ? -5.370 9.147 3.906 1.00 92.50 100 TYR A CA 1
ATOM 779 C C . T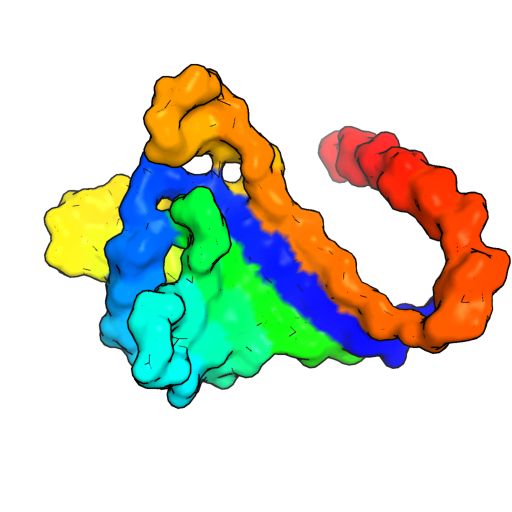YR A 1 100 ? -4.269 8.541 3.037 1.00 92.50 100 TYR A C 1
ATOM 781 O O . TYR A 1 100 ? -3.186 8.209 3.516 1.00 92.50 100 TYR A O 1
ATOM 789 N N . LYS A 1 101 ? -4.550 8.412 1.737 1.00 95.06 101 LYS A N 1
ATOM 790 C CA . LYS A 1 101 ? -3.559 8.051 0.718 1.00 95.06 101 LYS A CA 1
ATOM 791 C C . LYS A 1 101 ? -2.865 9.327 0.240 1.00 95.06 101 LYS A C 1
ATOM 793 O O . LYS A 1 101 ? -3.238 9.913 -0.774 1.00 95.06 101 LYS A O 1
ATOM 798 N N . THR A 1 102 ? -1.929 9.806 1.046 1.00 92.25 102 THR A N 1
ATOM 799 C CA . THR A 1 102 ? -1.135 11.027 0.828 1.00 92.25 102 THR A CA 1
ATOM 800 C C . THR A 1 102 ? 0.349 10.689 0.958 1.00 92.25 102 THR A C 1
ATOM 802 O O . THR A 1 102 ? 0.694 9.534 1.168 1.00 92.25 102 THR A O 1
ATOM 805 N N . ASN A 1 103 ? 1.234 11.682 0.826 1.00 92.50 103 ASN A N 1
ATOM 806 C CA . ASN A 1 103 ? 2.668 11.524 1.117 1.00 92.50 103 ASN A CA 1
ATOM 807 C C . ASN A 1 103 ? 3.134 12.316 2.347 1.00 92.50 103 ASN A C 1
ATOM 809 O O . ASN A 1 103 ? 4.309 12.280 2.700 1.00 92.50 103 ASN A O 1
ATOM 813 N N . ILE A 1 104 ? 2.213 13.029 2.996 1.00 89.3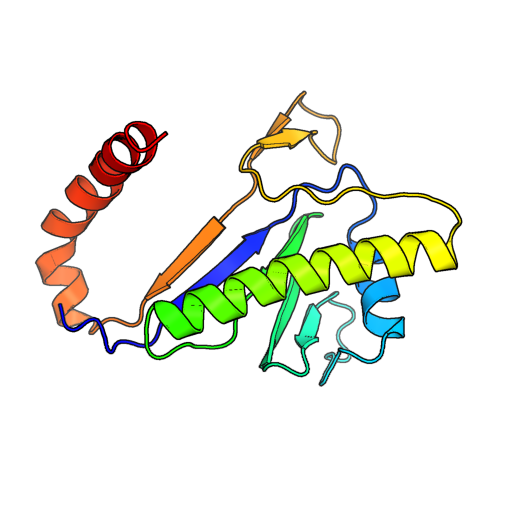1 104 ILE A N 1
ATOM 814 C CA . ILE A 1 104 ? 2.442 13.807 4.214 1.00 89.31 104 ILE A CA 1
ATOM 815 C C . ILE A 1 104 ? 1.419 13.342 5.248 1.00 89.31 104 ILE A C 1
ATOM 817 O O . ILE A 1 104 ? 0.238 13.185 4.919 1.00 89.31 104 ILE A O 1
ATOM 821 N N . ALA A 1 105 ? 1.879 13.134 6.476 1.00 86.00 105 ALA A N 1
ATOM 822 C CA . ALA A 1 105 ? 1.076 12.753 7.631 1.00 86.00 105 ALA A CA 1
ATOM 823 C C . ALA A 1 105 ? 1.475 13.605 8.839 1.00 86.00 105 ALA A C 1
ATOM 825 O O . ALA A 1 105 ? 2.595 14.106 8.891 1.00 86.00 105 ALA A O 1
ATOM 826 N N . SER A 1 106 ? 0.599 13.751 9.831 1.00 82.88 106 SER A N 1
ATOM 827 C CA . SER A 1 106 ? 1.026 14.231 11.151 1.00 82.88 106 SER A CA 1
ATOM 828 C C . SER A 1 106 ? 1.997 13.228 11.769 1.00 82.88 106 SER A C 1
ATOM 830 O O . SER A 1 106 ? 1.828 12.024 11.576 1.00 82.88 106 SER A O 1
ATOM 832 N N . ASP A 1 107 ? 3.009 13.706 12.490 1.00 81.44 107 ASP A N 1
ATOM 833 C CA . ASP A 1 107 ? 3.969 12.814 13.139 1.00 81.44 107 ASP A CA 1
ATOM 834 C C . ASP A 1 107 ? 3.281 11.965 14.225 1.00 81.44 107 ASP A C 1
ATOM 836 O O . ASP A 1 107 ? 2.802 12.525 15.216 1.00 81.44 107 ASP A O 1
ATOM 840 N N . PRO A 1 108 ? 3.265 10.623 14.102 1.00 68.19 108 PRO A N 1
ATOM 841 C CA . PRO A 1 108 ? 2.674 9.745 15.110 1.00 68.19 108 PRO A CA 1
ATOM 842 C C . PRO A 1 108 ? 3.340 9.859 16.488 1.00 68.19 108 PRO A C 1
ATOM 844 O O . PRO A 1 108 ? 2.749 9.448 17.485 1.00 68.19 108 PRO A O 1
ATOM 847 N N . LYS A 1 109 ? 4.578 10.370 16.555 1.00 73.75 109 LYS A N 1
ATOM 848 C CA . LYS A 1 109 ? 5.313 10.592 17.809 1.00 73.75 109 LYS A CA 1
ATOM 849 C C . LYS A 1 109 ? 5.132 12.001 18.374 1.00 73.75 109 LYS A C 1
ATOM 851 O O . LYS A 1 109 ? 5.472 12.226 19.533 1.00 73.75 109 LYS A O 1
ATOM 856 N N . GLY A 1 110 ? 4.607 12.934 17.578 1.00 76.56 110 GLY A N 1
ATOM 857 C CA . GLY A 1 110 ? 4.480 14.347 17.939 1.00 76.56 110 GLY A CA 1
ATOM 858 C C . GLY A 1 110 ? 5.816 15.065 18.174 1.00 76.56 110 GLY A C 1
ATOM 859 O O . GLY A 1 110 ? 5.833 16.083 18.863 1.00 76.56 110 GLY A O 1
ATOM 860 N N . GLU A 1 111 ? 6.930 14.544 17.650 1.00 82.31 111 GLU A N 1
ATOM 861 C CA . GLU A 1 111 ? 8.253 15.178 17.726 1.00 82.31 111 GLU A CA 1
ATOM 862 C C . GLU A 1 111 ? 8.349 16.359 16.747 1.00 82.31 111 GLU A C 1
ATOM 864 O O . GLU A 1 111 ? 8.981 17.374 17.049 1.00 82.31 111 GLU A O 1
ATOM 869 N N . VAL A 1 112 ? 7.692 16.243 15.589 1.00 83.88 112 VAL A N 1
ATOM 870 C CA . VAL A 1 112 ? 7.555 17.296 14.569 1.00 83.88 112 VAL A CA 1
ATOM 871 C C . VAL A 1 112 ? 6.093 17.463 14.129 1.00 83.88 112 VAL A C 1
ATOM 873 O O . VAL A 1 112 ? 5.241 16.640 14.440 1.00 83.88 112 VAL A O 1
ATOM 876 N N . GLU A 1 113 ? 5.765 18.541 13.408 1.00 84.56 113 GLU A N 1
ATOM 877 C CA . GLU A 1 113 ? 4.382 18.791 12.956 1.00 84.56 113 GLU A CA 1
ATOM 878 C C . GLU A 1 113 ? 3.912 17.751 11.920 1.00 84.56 113 GLU A C 1
ATOM 880 O O . GLU A 1 113 ? 2.778 17.270 11.979 1.00 84.56 113 GLU A O 1
ATOM 885 N N . TYR A 1 114 ? 4.806 17.359 11.004 1.00 85.25 114 TYR A N 1
ATOM 886 C CA . TYR A 1 114 ? 4.521 16.395 9.944 1.00 85.25 114 TYR A CA 1
ATOM 887 C C . TYR A 1 114 ? 5.693 15.449 9.692 1.00 85.25 114 TYR A C 1
ATOM 889 O O . TYR A 1 114 ? 6.858 15.826 9.806 1.00 85.25 114 TYR A O 1
ATOM 897 N N . THR A 1 115 ? 5.359 14.243 9.250 1.00 87.31 115 THR A N 1
ATOM 898 C CA . THR A 1 115 ? 6.271 13.248 8.688 1.00 87.31 115 THR A CA 1
ATOM 899 C C . THR A 1 115 ? 5.843 12.890 7.262 1.00 87.31 115 THR A C 1
ATOM 901 O O . THR A 1 115 ? 4.799 13.331 6.769 1.00 87.31 115 THR A O 1
ATOM 904 N N . THR A 1 116 ? 6.651 12.091 6.576 1.00 89.94 116 THR A N 1
ATOM 905 C CA . THR A 1 116 ? 6.343 11.582 5.239 1.00 89.94 116 THR A CA 1
ATOM 906 C C . THR A 1 116 ? 5.871 10.142 5.300 1.00 89.94 116 THR A C 1
ATOM 908 O O . THR A 1 116 ? 6.362 9.368 6.118 1.00 89.94 116 THR A O 1
ATOM 911 N N . VAL A 1 117 ? 4.976 9.783 4.385 1.00 91.44 117 VAL A N 1
ATOM 912 C CA . VAL A 1 117 ? 4.545 8.398 4.162 1.00 91.44 117 VAL A CA 1
ATOM 913 C C . VAL A 1 117 ? 4.746 8.011 2.696 1.00 91.44 117 VAL A C 1
ATOM 915 O O . VAL A 1 117 ? 4.647 8.840 1.778 1.00 91.44 117 VAL A O 1
ATOM 918 N N . GLY A 1 118 ? 5.096 6.752 2.491 1.00 93.00 118 GLY A N 1
ATOM 919 C CA . GLY A 1 118 ? 5.551 6.172 1.244 1.00 93.00 118 GLY A CA 1
ATOM 920 C C . GLY A 1 118 ? 4.434 5.666 0.337 1.00 93.00 118 GLY A C 1
ATOM 921 O O . GLY A 1 118 ? 3.416 5.121 0.764 1.00 93.00 118 GLY A O 1
ATOM 922 N N . ALA A 1 119 ? 4.675 5.820 -0.961 1.00 95.44 119 ALA A N 1
ATOM 923 C CA . ALA A 1 119 ? 4.054 5.012 -2.001 1.00 95.44 119 ALA A CA 1
ATOM 924 C C . ALA A 1 119 ? 5.199 4.407 -2.819 1.00 95.44 119 ALA A C 1
ATOM 926 O O . ALA A 1 119 ? 5.868 5.127 -3.570 1.00 95.44 119 ALA A O 1
ATOM 927 N N . HIS A 1 120 ? 5.485 3.121 -2.616 1.00 97.12 120 HIS A N 1
ATOM 928 C CA . HIS A 1 120 ? 6.630 2.459 -3.243 1.00 97.12 120 HIS A CA 1
ATOM 929 C C . HIS A 1 120 ? 6.187 1.633 -4.444 1.00 97.12 120 HIS A C 1
ATOM 931 O O . HIS A 1 120 ? 5.168 0.949 -4.413 1.00 97.12 120 HIS A O 1
ATOM 937 N N . GLU A 1 121 ? 6.974 1.699 -5.515 1.00 96.31 121 GLU A N 1
ATOM 938 C CA . GLU A 1 121 ? 6.771 0.914 -6.728 1.00 96.31 121 GLU A CA 1
ATOM 939 C C . GLU A 1 121 ? 7.900 -0.124 -6.826 1.00 96.31 121 GLU A C 1
ATOM 941 O O . GLU A 1 121 ? 9.081 0.230 -6.789 1.00 96.31 121 GLU A O 1
ATOM 946 N N . ASN A 1 122 ? 7.541 -1.394 -6.988 1.00 96.31 122 ASN A N 1
ATOM 947 C CA . ASN A 1 122 ? 8.468 -2.509 -7.149 1.00 96.31 122 ASN A CA 1
ATOM 948 C C . ASN A 1 122 ? 8.416 -3.016 -8.592 1.00 96.31 122 ASN A C 1
ATOM 950 O O . ASN A 1 122 ? 7.334 -3.280 -9.112 1.00 96.31 122 ASN A O 1
ATOM 954 N N . TYR A 1 123 ? 9.576 -3.197 -9.229 1.00 93.50 123 TYR A N 1
ATOM 955 C CA . TYR A 1 123 ? 9.678 -3.691 -10.605 1.00 93.50 123 TYR A CA 1
ATOM 956 C C . TYR A 1 123 ? 10.741 -4.782 -10.712 1.00 93.50 123 TYR A C 1
ATOM 958 O O . TYR A 1 123 ? 11.908 -4.559 -10.383 1.00 93.50 123 TYR A O 1
ATOM 966 N N . LEU A 1 124 ? 10.358 -5.953 -11.222 1.00 93.94 124 LEU A N 1
ATOM 967 C CA . LEU A 1 124 ? 11.300 -7.018 -11.534 1.00 93.94 124 LEU A CA 1
ATOM 968 C C . LEU A 1 124 ? 12.181 -6.604 -12.716 1.00 93.94 124 LEU A C 1
ATOM 970 O O . LEU A 1 124 ? 11.692 -6.244 -13.789 1.00 93.94 124 LEU A O 1
ATOM 974 N N . VAL A 1 125 ? 13.495 -6.711 -12.535 1.00 90.50 125 VAL A N 1
ATOM 975 C CA . VAL A 1 125 ? 14.487 -6.357 -13.552 1.00 90.50 125 VAL A CA 1
ATOM 976 C C . VAL A 1 125 ? 15.575 -7.418 -13.654 1.00 90.50 125 VAL A C 1
ATOM 978 O O . VAL A 1 125 ? 15.944 -8.065 -12.676 1.00 90.50 125 VAL A O 1
ATOM 981 N N . GLU A 1 126 ? 16.138 -7.568 -14.851 1.00 91.75 126 GLU A N 1
ATOM 982 C CA . GLU A 1 126 ? 17.379 -8.315 -15.028 1.00 91.75 126 GLU A CA 1
ATOM 983 C C . GLU A 1 126 ? 18.546 -7.509 -14.445 1.00 91.75 126 GLU A C 1
ATOM 985 O O . GLU A 1 126 ? 18.766 -6.355 -14.826 1.00 91.75 126 GLU A O 1
ATOM 990 N N . ARG A 1 127 ? 19.331 -8.130 -13.560 1.00 90.31 127 ARG A N 1
ATOM 991 C CA . ARG A 1 127 ? 20.426 -7.469 -12.841 1.00 90.31 127 ARG A CA 1
ATOM 992 C C . ARG A 1 127 ? 21.429 -6.762 -13.763 1.00 90.31 127 ARG A C 1
ATOM 994 O O . ARG A 1 127 ? 21.677 -5.572 -13.585 1.00 90.31 127 ARG A O 1
ATOM 1001 N N . ALA A 1 128 ? 21.967 -7.462 -14.765 1.00 91.38 128 ALA A N 1
ATOM 1002 C CA . ALA A 1 128 ? 22.945 -6.891 -15.701 1.00 91.38 128 ALA A CA 1
ATOM 1003 C C . ALA A 1 128 ? 22.356 -5.709 -16.496 1.00 91.38 128 ALA A C 1
ATOM 1005 O O . ALA A 1 128 ? 23.015 -4.698 -16.759 1.00 91.38 128 ALA A O 1
ATOM 1006 N N . GLY A 1 129 ? 21.070 -5.811 -16.836 1.00 86.62 129 GLY A N 1
ATOM 1007 C CA . GLY A 1 129 ? 20.320 -4.756 -17.498 1.00 86.62 129 GLY A CA 1
ATOM 1008 C C . GLY A 1 129 ? 20.048 -3.537 -16.613 1.00 86.62 129 GLY A C 1
ATOM 1009 O O . GLY A 1 129 ? 19.956 -2.433 -17.147 1.00 86.62 129 GLY A O 1
ATOM 1010 N N . PHE A 1 130 ? 19.891 -3.716 -15.300 1.00 88.06 130 PHE A N 1
ATOM 1011 C CA . PHE A 1 130 ? 19.713 -2.624 -14.342 1.00 88.06 130 PHE A CA 1
ATOM 1012 C C . PHE A 1 130 ? 21.021 -1.855 -14.131 1.00 88.06 130 PHE A C 1
ATOM 1014 O O . PHE A 1 130 ? 21.053 -0.642 -14.337 1.00 88.06 130 PHE A O 1
ATOM 1021 N N . GLU A 1 131 ? 22.112 -2.561 -13.822 1.00 89.56 131 GLU A N 1
ATOM 1022 C CA . GLU A 1 131 ? 23.425 -1.955 -13.554 1.00 89.56 131 GLU A CA 1
ATOM 1023 C C . GLU A 1 131 ? 23.921 -1.120 -14.753 1.00 89.56 131 GLU A C 1
ATOM 1025 O O . GLU A 1 131 ? 24.386 0.007 -14.585 1.00 89.56 131 GLU A O 1
ATOM 1030 N N . SER A 1 132 ? 23.727 -1.612 -15.983 1.00 90.88 132 SER A N 1
ATOM 1031 C CA . SER A 1 132 ? 24.135 -0.902 -17.206 1.00 90.88 132 SER A CA 1
ATOM 1032 C C . SER A 1 132 ? 23.265 0.310 -17.571 1.00 90.88 132 SER A C 1
ATOM 1034 O O . SER A 1 132 ? 23.735 1.199 -18.281 1.00 90.88 132 SER A O 1
ATOM 1036 N N . ARG A 1 133 ? 22.009 0.386 -17.102 1.00 89.00 133 ARG A N 1
ATOM 1037 C CA . ARG A 1 133 ? 21.028 1.422 -17.506 1.00 89.00 133 ARG A CA 1
ATOM 1038 C C . ARG A 1 133 ? 20.576 2.344 -16.375 1.00 89.00 133 ARG A C 1
ATOM 1040 O O . ARG A 1 133 ? 19.772 3.242 -16.621 1.00 89.00 133 ARG A O 1
ATOM 1047 N N . MET A 1 134 ? 21.111 2.186 -15.166 1.00 88.00 134 MET A N 1
ATOM 1048 C CA . MET A 1 134 ? 20.764 3.013 -14.002 1.00 88.00 134 MET A CA 1
ATOM 1049 C C . MET A 1 134 ? 20.896 4.523 -14.279 1.00 88.00 134 MET A C 1
ATOM 1051 O O . MET A 1 134 ? 20.052 5.311 -13.855 1.00 88.00 134 MET A O 1
ATOM 1055 N N . HIS A 1 135 ? 21.901 4.917 -15.067 1.00 91.38 135 HIS A N 1
ATOM 1056 C CA . HIS A 1 135 ? 22.140 6.306 -15.471 1.00 91.38 135 HIS A CA 1
ATOM 1057 C C . HIS A 1 135 ? 21.014 6.920 -16.328 1.00 91.38 135 HIS A C 1
ATOM 1059 O O . HIS A 1 135 ? 20.891 8.139 -16.376 1.00 91.38 135 HIS A O 1
ATOM 1065 N N . LEU A 1 136 ? 20.183 6.100 -16.983 1.00 92.62 136 LEU A N 1
ATOM 1066 C CA . LEU A 1 136 ? 19.006 6.549 -17.741 1.00 92.62 136 LEU A CA 1
ATOM 1067 C C . LEU A 1 136 ? 17.753 6.623 -16.861 1.00 92.62 136 LEU A C 1
ATOM 1069 O O . LEU A 1 136 ? 16.885 7.465 -17.082 1.00 92.62 136 LEU A O 1
ATOM 1073 N N . LEU A 1 137 ? 17.657 5.738 -15.865 1.00 89.94 137 LEU A N 1
ATOM 1074 C CA . LEU A 1 137 ? 16.490 5.636 -14.993 1.00 89.94 137 LEU A CA 1
ATOM 1075 C C . LEU A 1 137 ? 16.393 6.824 -14.030 1.00 89.94 137 LEU A C 1
ATOM 1077 O O . LEU A 1 137 ? 15.312 7.383 -13.869 1.00 89.94 137 LEU A O 1
ATOM 1081 N N . LEU A 1 138 ? 17.507 7.234 -13.415 1.00 90.81 138 LEU A N 1
ATOM 1082 C CA . LEU A 1 138 ? 17.505 8.311 -12.417 1.00 90.81 138 LEU A CA 1
ATOM 1083 C C . LEU A 1 138 ? 16.973 9.648 -12.971 1.00 90.81 138 LEU A C 1
ATOM 1085 O O . LEU A 1 138 ? 16.050 10.194 -12.363 1.00 90.81 138 LEU A O 1
ATOM 1089 N N . PRO A 1 139 ? 17.444 10.163 -14.127 1.00 93.62 139 PRO A N 1
ATOM 1090 C CA . PRO A 1 139 ? 16.885 11.387 -14.702 1.00 93.62 139 PRO A CA 1
ATOM 1091 C C . PRO A 1 139 ? 15.386 11.272 -14.989 1.00 93.62 139 PRO A C 1
ATOM 1093 O O . PRO A 1 139 ? 14.629 12.196 -14.698 1.00 93.62 139 PRO A O 1
ATOM 1096 N N . TYR A 1 140 ? 14.939 10.124 -15.509 1.00 92.31 140 TYR A N 1
ATOM 1097 C CA . TYR A 1 140 ? 13.520 9.878 -15.757 1.00 92.31 140 TYR A CA 1
ATOM 1098 C C . TYR A 1 140 ? 12.693 9.907 -14.461 1.00 92.31 140 TYR A C 1
ATOM 1100 O O . TYR A 1 140 ? 11.656 10.568 -14.413 1.00 92.31 140 TYR A O 1
ATOM 1108 N N . LEU A 1 141 ? 13.154 9.244 -13.394 1.00 92.06 141 LEU A N 1
ATOM 1109 C CA . LEU A 1 141 ? 12.463 9.222 -12.099 1.00 92.06 141 LEU A CA 1
ATOM 1110 C C . LEU A 1 141 ? 12.376 10.606 -11.442 1.00 92.06 141 LEU A C 1
ATOM 1112 O O . LEU A 1 141 ? 11.391 10.882 -10.764 1.00 92.06 141 LEU A O 1
ATOM 1116 N N . VAL A 1 142 ? 13.361 11.479 -11.662 1.00 93.12 142 VAL A N 1
ATOM 1117 C CA . VAL A 1 142 ? 13.309 12.872 -11.190 1.00 93.12 142 VAL A CA 1
ATOM 1118 C C . VAL A 1 142 ? 12.304 13.682 -12.014 1.00 93.12 142 VAL A C 1
ATOM 1120 O O . VAL A 1 142 ? 11.428 14.342 -11.458 1.00 93.12 142 VAL A O 1
ATOM 1123 N N . LEU A 1 143 ? 12.377 13.600 -13.345 1.00 93.88 143 LEU A N 1
ATOM 1124 C CA . LEU A 1 143 ? 11.544 14.407 -14.245 1.00 93.88 143 LEU A CA 1
ATOM 1125 C C . LEU A 1 143 ? 10.070 13.975 -14.276 1.00 93.88 143 LEU A C 1
ATOM 1127 O O . LEU A 1 143 ? 9.196 14.799 -14.557 1.00 93.88 143 LEU A O 1
ATOM 1131 N N . ARG A 1 144 ? 9.753 12.710 -13.956 1.00 90.12 144 ARG A N 1
ATOM 1132 C CA . ARG A 1 144 ? 8.359 12.225 -13.940 1.00 90.12 144 ARG A CA 1
ATOM 1133 C C . ARG A 1 144 ? 7.479 12.976 -12.937 1.00 90.12 144 ARG A C 1
ATOM 1135 O O . ARG A 1 144 ? 6.266 13.024 -13.127 1.00 90.12 144 ARG A O 1
ATOM 1142 N N . LEU A 1 145 ? 8.076 13.571 -11.900 1.00 83.31 145 LEU A N 1
ATOM 1143 C CA . LEU A 1 145 ? 7.361 14.387 -10.917 1.00 83.31 145 LEU A CA 1
ATOM 1144 C C . LEU A 1 145 ? 6.702 15.598 -11.587 1.00 83.31 145 LEU A C 1
ATOM 1146 O O . LEU A 1 145 ? 5.518 15.837 -11.373 1.00 83.31 145 LEU A O 1
ATOM 1150 N N . SER A 1 146 ? 7.422 16.294 -12.473 1.00 75.25 146 SER A N 1
ATOM 1151 C CA . SER A 1 146 ? 6.894 17.449 -13.211 1.00 75.25 146 SER A CA 1
ATOM 1152 C C . SER A 1 146 ? 5.759 17.060 -14.157 1.00 75.25 146 SER A C 1
ATOM 1154 O O . SER A 1 146 ? 4.775 17.782 -14.271 1.00 75.25 146 SER A O 1
ATOM 1156 N N . HIS A 1 147 ? 5.851 15.896 -14.808 1.00 70.62 147 HIS A N 1
ATOM 1157 C CA . HIS A 1 147 ? 4.798 15.440 -15.717 1.00 70.62 147 HIS A CA 1
ATOM 1158 C C . HIS A 1 147 ? 3.484 15.125 -14.988 1.00 70.62 147 HIS A C 1
ATOM 1160 O O . HIS A 1 147 ? 2.414 15.461 -15.493 1.00 70.62 147 HIS A O 1
ATOM 1166 N N . ARG A 1 148 ? 3.546 14.529 -13.788 1.00 60.34 14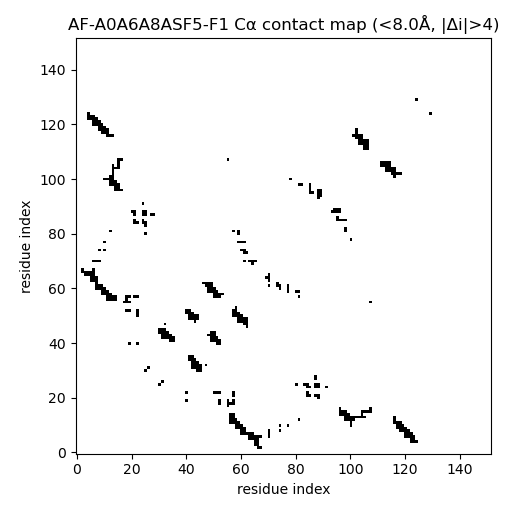8 ARG A N 1
ATOM 1167 C CA . ARG A 1 148 ? 2.339 14.224 -13.000 1.00 60.34 148 ARG A CA 1
ATOM 1168 C C . ARG A 1 148 ? 1.643 15.473 -12.447 1.00 60.34 148 ARG A C 1
ATOM 1170 O O . ARG A 1 148 ? 0.450 15.407 -12.184 1.00 60.34 148 ARG A O 1
ATOM 1177 N N . GLN A 1 149 ? 2.346 16.597 -12.289 1.00 54.66 149 GLN A N 1
ATOM 1178 C CA . GLN A 1 149 ? 1.767 17.827 -11.725 1.00 54.66 149 GLN A CA 1
ATOM 1179 C C . GLN A 1 149 ? 0.953 18.658 -12.735 1.00 54.66 149 GLN A C 1
ATOM 1181 O O . GLN A 1 149 ? 0.147 19.483 -12.322 1.00 54.66 149 GLN A O 1
ATOM 1186 N N . HIS A 1 150 ? 1.132 18.447 -14.045 1.00 51.44 150 HIS A N 1
ATOM 1187 C CA . HIS A 1 150 ? 0.490 19.252 -15.098 1.00 51.44 150 HIS A CA 1
ATOM 1188 C C . HIS A 1 150 ? -0.758 18.616 -15.735 1.00 51.44 150 HIS A C 1
ATOM 1190 O O . HIS A 1 150 ? -1.304 19.181 -16.678 1.00 51.44 150 HIS A O 1
ATOM 1196 N N . GLN A 1 151 ? -1.214 17.456 -15.253 1.00 44.31 151 GLN A N 1
ATOM 1197 C CA . GLN A 1 151 ? -2.438 16.795 -15.739 1.00 44.31 151 GLN A CA 1
ATOM 1198 C C . GLN A 1 151 ? -3.663 17.017 -14.825 1.00 44.31 151 GLN A C 1
ATOM 1200 O O . GLN A 1 151 ? -4.589 16.208 -14.841 1.00 44.31 151 GLN A O 1
ATOM 1205 N N . GLY A 1 152 ? -3.650 18.080 -14.013 1.00 39.78 152 GLY A N 1
ATOM 1206 C CA . GLY A 1 152 ? -4.765 18.490 -13.148 1.00 39.78 152 GLY A CA 1
ATOM 1207 C C . GLY A 1 152 ? -5.643 19.558 -13.780 1.00 39.78 152 GLY A C 1
ATOM 1208 O O . GLY A 1 152 ? -5.077 20.444 -14.459 1.00 39.78 152 GLY A O 1
#

Secondary structure (DSSP, 8-state):
--S-S-EEEEEEEEESS-HHHHHHHHHHTT-EEE--SSS-SEEEETTS-EEEEETTEEEEEPPPBSSHHHHHHHHHHHHHHHHHHHHHHHHHHS----EE-SSEEE-TTSSSSEEE--EEEEE---HHHHHHHHHHHHHHHHHHHHHHHT--

Foldseek 3Di:
DPQQFWKKKKFWWFKLADLLLLLVLLVVVVQFPDDDPPPFSKGQGPQRWIWGADPRTTMIMFHTDRHVVRNVVRVVVRVVSSVSSQVSSCVVPVDGIDIHRDQWYQPSVNPDRIDGTDIDMGTDDDPVVCVVCVVVVVVVVVCVVVVVVPPD

Sequence (152 aa):
MSLDAWQGVEQEFAAGAEPIGLFEALGGKKVFLARPEDNIPRALL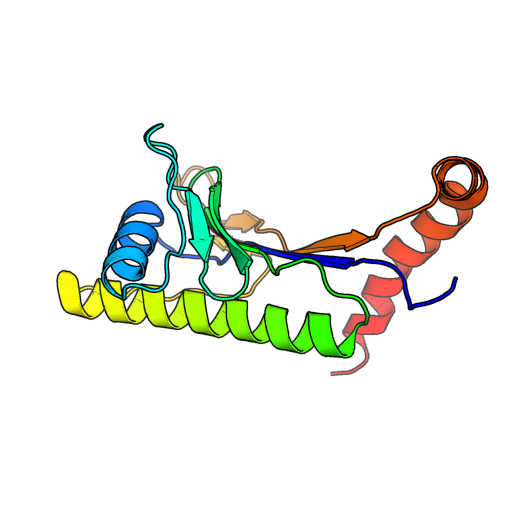RNSGVCYIHSNLFEVSSPECRNPLELLAYDKANEAYARLASWAYEERTGVQVHLYKTNIASDPKGEVEYTTVGAHENYLVERAGFESRMHLLLPYLVLRLSHRQHQG

Mean predicted aligned error: 5.12 Å